Protein AF-A0A377USE1-F1 (afdb_monomer)

Solvent-accessible surface area (backbone atoms only — not comparable to full-atom values): 8206 Å² total; per-residue (Å²): 140,84,92,79,75,79,70,73,72,62,78,77,69,90,45,76,63,61,54,53,52,53,52,46,56,49,51,52,52,20,53,54,50,22,55,55,44,57,70,48,34,69,60,53,35,66,74,67,31,32,69,54,43,38,53,52,40,52,51,52,53,53,49,47,59,58,49,58,76,70,57,87,47,75,67,56,52,50,52,51,51,38,52,48,34,45,46,53,40,45,37,52,53,18,47,51,52,36,38,48,74,76,39,62,65,88,51,29,60,57,52,47,45,55,58,54,54,44,47,51,54,51,51,51,51,55,54,47,62,75,57,56,92,77,71,80,94,72,81,86,89,135

InterPro domains:
  IPR000576 LacY/RafB permease family [PF01306] (11-126)
  IPR000576 LacY/RafB permease family [PR00174] (22-43)
  IPR000576 LacY/RafB permease family [PR00174] (46-72)
  IPR000576 LacY/RafB permease family [PR00174] (77-96)
  IPR000576 LacY/RafB permease family [PR00174] (108-128)
  IPR036259 MFS transporter superfamily [G3DSA:1.20.1250.20] (9-128)
  IPR036259 MFS transporter superfamily [SSF103473] (8-125)

Organism: Klebsiella pneumoniae (NCBI:txid573)

Nearest PDB structures (foldseek):
  2y5y-assembly1_B  TM=8.662E-01  e=4.074E-05  Escherichia coli K-12
  4zyr-assembly2_B  TM=8.251E-01  e=3.639E-05  Escherichia coli K-12
  8jtt-assembly1_A  TM=7.801E-01  e=2.446E-01  Homo sapiens
  9b1o-assembly1_A  TM=8.217E-01  e=2.344E+00  Homo sapiens
  8ttg-assembly1_A  TM=7.837E-01  e=4.123E+00  Staphylococcus aureus

Secondary structure (DSSP, 8-state):
----SSSSSTTS-S-HHHHHHHHHHHHHHHHHHHHHHHHHHHHHHHHH-HHHHHHHHHHHHHHHHHHHHH--SHHHHHHHHHHHHHHHHHHHHHHHHHHHHHS-HHHHHHHHIIIIIIHHHHHHHHHHHHHGGG--------

Foldseek 3Di:
DPPDPPPPVCPPDPDPVVVVVLVVVLVVLLVVLLVVLLVCLVVVCVVCPLVVLLVVLVVVVVVLVVVVVVDDDPVSVSVSSSVVSNSVSNNLSSLLVVLVVVHPNVCSVVCCCVVPVVVVVVVVVVVVVVVPPPDDPDDDDD

Structure (mmCIF, N/CA/C/O backbone):
data_AF-A0A377USE1-F1
#
_entry.id   AF-A0A377USE1-F1
#
loop_
_atom_site.group_PDB
_atom_site.id
_atom_site.type_symbol
_atom_site.label_atom_id
_atom_site.label_alt_id
_atom_site.label_comp_id
_atom_site.label_asym_id
_atom_site.label_entity_id
_atom_site.label_seq_id
_atom_site.pdbx_PDB_ins_code
_atom_site.Cartn_x
_atom_site.Cartn_y
_atom_site.Cartn_z
_atom_site.occupancy
_atom_site.B_iso_or_equiv
_atom_site.auth_seq_id
_atom_site.auth_comp_id
_atom_site.auth_asym_id
_atom_site.auth_atom_id
_atom_site.pdbx_PDB_model_num
ATOM 1 N N . MET A 1 1 ? 39.379 -7.097 -37.873 1.00 48.12 1 MET A N 1
ATOM 2 C CA . MET A 1 1 ? 39.509 -7.664 -36.511 1.00 48.12 1 MET A CA 1
ATOM 3 C C . MET A 1 1 ? 40.024 -6.530 -35.632 1.00 48.12 1 MET A C 1
ATOM 5 O O . MET A 1 1 ? 41.202 -6.245 -35.707 1.00 48.12 1 MET A O 1
ATOM 9 N N . THR A 1 2 ? 39.205 -5.669 -35.032 1.00 46.28 2 THR A N 1
ATOM 10 C CA . THR A 1 2 ? 38.431 -5.900 -33.798 1.00 46.28 2 THR A CA 1
ATOM 11 C C . THR A 1 2 ? 37.324 -4.830 -33.673 1.00 46.28 2 THR A C 1
ATOM 13 O O . THR A 1 2 ? 37.383 -3.920 -32.856 1.00 46.28 2 THR A O 1
ATOM 16 N N . SER A 1 3 ? 36.291 -4.915 -34.511 1.00 45.44 3 SER A N 1
ATOM 17 C CA . SER A 1 3 ? 35.100 -4.048 -34.472 1.00 45.44 3 SER A CA 1
ATOM 18 C C . SER A 1 3 ? 33.948 -4.727 -33.715 1.00 45.44 3 SER A C 1
ATOM 20 O O . SER A 1 3 ? 32.852 -4.875 -34.248 1.00 45.44 3 SER A O 1
ATOM 22 N N . SER A 1 4 ? 34.213 -5.236 -32.508 1.00 51.88 4 SER A N 1
ATOM 23 C CA . SER A 1 4 ? 33.259 -6.081 -31.765 1.00 51.88 4 SER A CA 1
ATOM 24 C C . SER A 1 4 ? 33.320 -5.918 -30.239 1.00 51.88 4 SER A C 1
ATOM 26 O O . SER A 1 4 ? 33.014 -6.855 -29.509 1.00 51.88 4 SER A O 1
ATOM 28 N N . SER A 1 5 ? 33.710 -4.740 -29.737 1.00 46.00 5 SER A N 1
ATOM 29 C CA . SER A 1 5 ? 33.622 -4.393 -28.302 1.00 46.00 5 SER A CA 1
ATOM 30 C C . SER A 1 5 ? 32.830 -3.111 -28.006 1.00 46.00 5 SER A C 1
ATOM 32 O O . SER A 1 5 ? 32.594 -2.804 -26.842 1.00 46.00 5 SER A O 1
ATOM 34 N N . LEU A 1 6 ? 32.368 -2.384 -29.033 1.00 47.31 6 LEU A N 1
ATOM 35 C CA . LEU A 1 6 ? 31.643 -1.111 -28.883 1.00 47.31 6 LEU A CA 1
ATOM 36 C C . LEU A 1 6 ? 30.108 -1.239 -28.964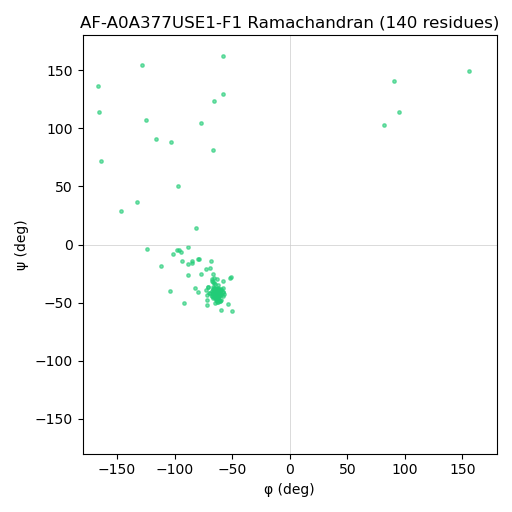 1.00 47.31 6 LEU A C 1
ATOM 38 O O . LEU A 1 6 ? 29.407 -0.262 -28.734 1.00 47.31 6 LEU A O 1
ATOM 42 N N . SER A 1 7 ? 29.573 -2.434 -29.244 1.00 44.31 7 SER A N 1
ATOM 43 C CA . SER A 1 7 ? 28.120 -2.666 -29.364 1.00 44.31 7 SER A CA 1
ATOM 44 C C . SER A 1 7 ? 27.446 -3.156 -28.075 1.00 44.31 7 SER A C 1
ATOM 46 O O . SER A 1 7 ? 26.222 -3.221 -28.022 1.00 44.31 7 SER A O 1
ATOM 48 N N . THR A 1 8 ? 28.200 -3.465 -27.014 1.00 48.97 8 THR A N 1
ATOM 49 C CA . THR A 1 8 ? 27.620 -3.969 -25.751 1.00 48.97 8 THR A CA 1
ATOM 50 C C . THR A 1 8 ? 27.152 -2.846 -24.813 1.00 48.97 8 THR A C 1
ATOM 52 O O . THR A 1 8 ? 26.348 -3.086 -23.918 1.00 48.97 8 THR A O 1
ATOM 55 N N . THR A 1 9 ? 27.576 -1.597 -25.028 1.00 48.94 9 THR A N 1
ATOM 56 C CA . THR A 1 9 ? 27.124 -0.437 -24.233 1.00 48.94 9 THR A CA 1
ATOM 57 C C . THR A 1 9 ? 25.807 0.175 -24.727 1.00 48.94 9 THR A C 1
ATOM 59 O O . THR A 1 9 ? 25.164 0.900 -23.973 1.00 48.94 9 THR A O 1
ATOM 62 N N . ALA A 1 10 ? 25.352 -0.159 -25.941 1.00 43.28 10 ALA A N 1
ATOM 63 C CA . ALA A 1 10 ? 24.095 0.340 -26.515 1.00 43.28 10 ALA A CA 1
ATOM 64 C C . ALA A 1 10 ? 22.835 -0.375 -25.982 1.00 43.28 10 ALA A C 1
ATOM 66 O O . ALA A 1 10 ? 21.721 0.104 -26.169 1.00 43.28 10 ALA A O 1
ATOM 67 N N . ILE A 1 11 ? 22.992 -1.504 -25.284 1.00 49.84 11 ILE A N 1
ATOM 68 C CA . ILE A 1 11 ? 21.871 -2.371 -24.879 1.00 49.84 11 ILE A CA 1
ATOM 69 C C . ILE A 1 11 ? 21.259 -1.964 -23.526 1.00 49.84 11 ILE A C 1
ATOM 71 O O . ILE A 1 11 ? 20.288 -2.575 -23.089 1.00 49.84 11 ILE A O 1
ATOM 75 N N . PHE A 1 12 ? 21.796 -0.942 -22.845 1.00 49.69 12 PHE A N 1
ATOM 76 C CA . PHE A 1 12 ? 21.296 -0.570 -21.518 1.00 49.69 12 PHE A CA 1
ATOM 77 C C . PHE A 1 12 ? 20.411 0.679 -21.479 1.00 49.69 12 PHE A C 1
ATOM 79 O O . PHE A 1 12 ? 19.395 0.587 -20.809 1.00 49.69 12 PHE A O 1
ATOM 86 N N . PHE A 1 13 ? 20.665 1.775 -22.210 1.00 44.75 13 PHE A N 1
ATOM 87 C CA . PHE A 1 13 ? 19.705 2.890 -22.380 1.00 44.75 13 PHE A CA 1
ATOM 88 C C . PHE A 1 13 ? 20.128 3.808 -23.543 1.00 44.75 13 PHE A C 1
ATOM 90 O O . PHE A 1 13 ? 21.124 4.514 -23.428 1.00 44.75 13 PHE A O 1
ATOM 97 N N . GLU A 1 14 ? 19.353 3.866 -24.629 1.00 46.34 14 GLU A N 1
ATOM 98 C CA . GLU A 1 14 ? 19.632 4.758 -25.775 1.00 46.34 14 GLU A CA 1
ATOM 99 C C . GLU A 1 14 ? 19.180 6.221 -25.531 1.00 46.34 14 GLU A C 1
ATOM 101 O O . GLU A 1 14 ? 19.601 7.128 -26.238 1.00 46.34 14 GLU A O 1
ATOM 106 N N . SER A 1 15 ? 18.382 6.510 -24.487 1.00 45.44 15 SER A N 1
ATOM 107 C CA . SER A 1 15 ? 18.095 7.889 -24.042 1.00 45.44 15 SER A CA 1
ATOM 108 C C . SER A 1 15 ? 17.430 7.940 -22.658 1.00 45.44 15 SER A C 1
ATOM 110 O O . SER A 1 15 ? 16.457 7.222 -22.406 1.00 45.44 15 SER A O 1
ATOM 112 N N . LYS A 1 16 ? 17.872 8.857 -21.776 1.00 52.53 16 LYS A N 1
ATOM 113 C CA . LYS A 1 16 ? 17.173 9.199 -20.512 1.00 52.53 16 LYS A CA 1
ATOM 114 C C . LYS A 1 16 ? 15.692 9.547 -20.741 1.00 52.53 16 LYS A C 1
ATOM 116 O O . LYS A 1 16 ? 14.867 9.291 -19.866 1.00 52.53 16 LYS A O 1
ATOM 121 N N . ALA A 1 17 ? 15.352 10.080 -21.918 1.00 58.66 17 ALA A N 1
ATOM 122 C CA . ALA A 1 17 ? 13.990 10.461 -22.279 1.00 58.66 17 ALA A CA 1
ATOM 123 C C . ALA A 1 17 ? 13.054 9.251 -22.428 1.00 58.66 17 ALA A C 1
ATOM 125 O O . ALA A 1 17 ? 11.928 9.291 -21.942 1.00 58.66 17 ALA A O 1
ATOM 126 N N . ARG A 1 18 ? 13.528 8.139 -23.014 1.00 59.69 18 ARG A N 1
ATOM 127 C CA . ARG A 1 18 ? 12.705 6.931 -23.195 1.00 59.69 18 ARG A CA 1
ATOM 128 C C . ARG A 1 18 ? 12.436 6.224 -21.868 1.00 59.69 18 ARG A C 1
ATOM 130 O O . ARG A 1 18 ? 11.332 5.740 -21.639 1.00 59.69 18 ARG A O 1
ATOM 137 N N . GLY A 1 19 ? 13.421 6.220 -20.967 1.00 62.78 19 GLY A N 1
ATOM 138 C CA . GLY A 1 19 ? 13.235 5.748 -19.594 1.00 62.78 19 GLY A CA 1
ATOM 139 C C . GLY A 1 19 ? 12.185 6.574 -18.846 1.00 62.78 19 GLY A C 1
ATOM 140 O O . GLY A 1 19 ? 11.266 6.002 -18.265 1.00 62.78 19 GLY A O 1
ATOM 141 N N . ALA A 1 20 ? 12.276 7.907 -18.906 1.00 67.19 20 ALA A N 1
ATOM 142 C CA . ALA A 1 20 ? 11.314 8.807 -18.267 1.00 67.19 20 ALA A CA 1
ATOM 143 C C . ALA A 1 20 ? 9.884 8.629 -18.805 1.00 67.19 20 ALA A C 1
ATOM 145 O O . ALA A 1 20 ? 8.937 8.598 -18.023 1.00 67.19 20 ALA A O 1
ATOM 146 N N . GLU A 1 21 ? 9.732 8.440 -20.116 1.00 71.12 21 GLU A N 1
ATOM 147 C CA . GLU A 1 21 ? 8.438 8.200 -20.759 1.00 71.12 21 GLU A CA 1
ATOM 148 C C . GLU A 1 21 ? 7.804 6.876 -20.292 1.00 71.12 21 GLU A C 1
ATOM 150 O O . GLU A 1 21 ? 6.650 6.847 -19.865 1.00 71.12 21 GLU A O 1
ATOM 155 N N . VAL A 1 22 ? 8.581 5.785 -20.278 1.00 72.44 22 VAL A N 1
ATOM 156 C CA . VAL A 1 22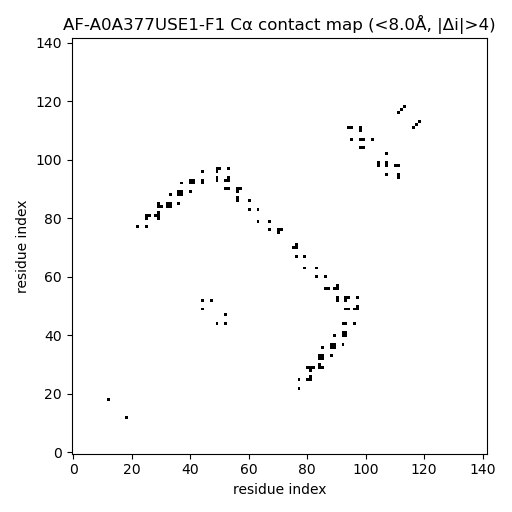 ? 8.118 4.472 -19.798 1.00 72.44 22 VAL A CA 1
ATOM 157 C C . VAL A 1 22 ? 7.767 4.526 -18.308 1.00 72.44 22 VAL A C 1
ATOM 159 O O . VAL A 1 22 ? 6.719 4.023 -17.910 1.00 72.44 22 VAL A O 1
ATOM 162 N N . PHE A 1 23 ? 8.576 5.191 -17.477 1.00 73.06 23 PHE A N 1
ATOM 163 C CA . PHE A 1 23 ? 8.236 5.414 -16.067 1.00 73.06 23 PHE A CA 1
ATOM 164 C C . PHE A 1 23 ? 6.967 6.254 -15.890 1.00 73.06 23 PHE A C 1
ATOM 166 O O . PHE A 1 23 ? 6.202 5.986 -14.961 1.00 73.06 23 PHE A O 1
ATOM 173 N N . GLY A 1 24 ? 6.725 7.225 -16.772 1.00 78.19 24 GLY A N 1
ATOM 174 C CA . GLY A 1 24 ? 5.496 8.013 -16.812 1.00 78.19 24 GLY A CA 1
ATOM 175 C C . GLY A 1 24 ? 4.268 7.131 -17.027 1.00 78.19 24 GLY A C 1
ATOM 176 O O . GLY A 1 24 ? 3.391 7.097 -16.165 1.00 78.19 24 GLY A O 1
ATOM 177 N N . TYR A 1 25 ? 4.249 6.336 -18.103 1.00 81.56 25 TYR A N 1
ATOM 178 C CA . TYR A 1 25 ? 3.135 5.420 -18.392 1.00 81.56 25 TYR A CA 1
ATOM 179 C C . TYR A 1 25 ? 2.884 4.416 -17.263 1.00 81.56 25 TYR A C 1
ATOM 181 O O . TYR A 1 25 ? 1.735 4.164 -16.898 1.00 81.56 25 TYR A O 1
ATOM 189 N N . LEU A 1 26 ? 3.950 3.875 -16.668 1.00 81.25 26 LEU A N 1
ATOM 190 C CA . LEU A 1 26 ? 3.839 2.953 -15.537 1.00 81.25 26 LEU A CA 1
ATOM 191 C C . LEU A 1 26 ? 3.236 3.625 -14.307 1.00 81.25 26 LEU A C 1
ATOM 193 O O . LEU A 1 26 ? 2.394 3.033 -13.640 1.00 81.25 26 LEU A O 1
ATOM 197 N N . THR A 1 27 ? 3.637 4.861 -14.018 1.00 82.25 27 THR A N 1
ATOM 198 C CA . THR A 1 27 ? 3.116 5.619 -12.875 1.00 82.25 27 THR A CA 1
ATOM 199 C C . THR A 1 27 ? 1.633 5.931 -13.061 1.00 82.25 27 THR A C 1
ATOM 201 O O . THR A 1 27 ? 0.846 5.758 -12.133 1.00 82.25 27 THR A O 1
ATOM 204 N N . THR A 1 28 ? 1.218 6.318 -14.267 1.00 86.12 28 THR A N 1
ATOM 205 C CA . THR A 1 28 ? -0.200 6.533 -14.582 1.00 86.12 28 THR A CA 1
ATOM 206 C C . THR A 1 28 ? -1.010 5.245 -14.443 1.00 86.12 28 THR A C 1
ATOM 208 O O . THR A 1 28 ? -2.062 5.257 -13.807 1.00 86.12 28 THR A O 1
ATOM 211 N N . GLY A 1 29 ? -0.506 4.123 -14.970 1.00 85.25 29 GLY A N 1
ATOM 212 C CA . GLY A 1 29 ? -1.140 2.812 -14.804 1.00 85.25 29 GLY A CA 1
ATOM 213 C C . GLY A 1 29 ? -1.257 2.403 -13.335 1.00 85.25 29 GLY A C 1
ATOM 214 O O . GLY A 1 29 ? -2.291 1.886 -12.917 1.00 85.25 29 GLY A O 1
ATOM 215 N N . GLN A 1 30 ? -0.234 2.705 -12.534 1.00 83.81 30 GLN A N 1
ATOM 216 C CA . GLN A 1 30 ? -0.226 2.451 -11.099 1.00 83.81 30 GLN A CA 1
ATOM 217 C C . GLN A 1 30 ? -1.332 3.230 -10.380 1.00 83.81 30 GLN A C 1
ATOM 219 O O . GLN A 1 30 ? -2.085 2.635 -9.621 1.00 83.81 30 GLN A O 1
ATOM 224 N N . ILE A 1 31 ? -1.446 4.539 -10.627 1.00 85.56 31 ILE A N 1
ATOM 225 C CA . ILE A 1 31 ? -2.451 5.403 -9.984 1.00 85.56 31 ILE A CA 1
ATOM 226 C C . ILE A 1 31 ? -3.868 5.019 -10.425 1.00 85.56 31 ILE A C 1
ATOM 228 O O . ILE A 1 31 ? -4.792 5.014 -9.616 1.00 85.56 31 ILE A O 1
ATOM 232 N N . PHE A 1 32 ? -4.052 4.664 -11.697 1.00 88.00 32 PHE A N 1
ATOM 233 C CA . PHE A 1 32 ? -5.342 4.195 -12.199 1.00 88.00 32 PHE A CA 1
ATOM 234 C C . PHE A 1 32 ? -5.795 2.916 -11.487 1.00 88.00 32 PHE A C 1
ATOM 236 O O . PHE A 1 32 ? -6.927 2.815 -11.014 1.00 88.00 32 PHE A O 1
ATOM 243 N N . LEU A 1 33 ? -4.885 1.951 -11.373 1.00 84.62 33 LEU A N 1
ATOM 244 C CA . LEU A 1 33 ? -5.137 0.694 -10.685 1.00 84.62 33 LEU A CA 1
ATOM 245 C C . LEU A 1 33 ? -5.352 0.916 -9.181 1.00 84.62 33 LEU A C 1
ATOM 247 O O . LEU A 1 33 ? -6.247 0.314 -8.598 1.00 84.62 33 LEU A O 1
ATOM 251 N N . ASP A 1 34 ? -4.612 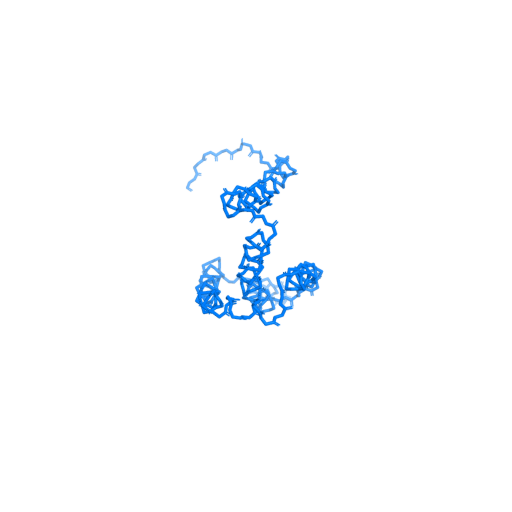1.841 -8.578 1.00 84.00 34 ASP A N 1
ATOM 252 C CA . ASP A 1 34 ? -4.780 2.261 -7.190 1.00 84.00 34 ASP A CA 1
ATOM 253 C C . ASP A 1 34 ? -6.172 2.844 -6.897 1.00 84.00 34 ASP A C 1
ATOM 255 O O . ASP A 1 34 ? -6.820 2.465 -5.920 1.00 84.00 34 ASP A O 1
ATOM 259 N N . ALA A 1 35 ? -6.690 3.695 -7.785 1.00 87.12 35 ALA A N 1
ATOM 260 C CA . ALA A 1 35 ? -8.032 4.256 -7.653 1.00 87.12 35 ALA A CA 1
ATOM 261 C C . ALA A 1 35 ? -9.119 3.166 -7.686 1.00 87.12 35 ALA A C 1
ATOM 263 O O . ALA A 1 35 ? -10.048 3.183 -6.873 1.00 87.12 35 ALA A O 1
ATOM 264 N N . ILE A 1 36 ? -8.978 2.180 -8.581 1.00 87.88 36 ILE A N 1
ATOM 265 C CA . ILE A 1 36 ? -9.873 1.014 -8.639 1.00 87.88 36 ILE A CA 1
ATOM 266 C C . ILE A 1 36 ? -9.798 0.233 -7.324 1.00 87.88 36 ILE A C 1
ATOM 268 O O . ILE A 1 36 ? -10.822 -0.139 -6.753 1.00 87.88 36 ILE A O 1
ATOM 272 N N . VAL A 1 37 ? -8.594 0.011 -6.801 1.00 84.94 37 VAL A N 1
ATOM 273 C CA . VAL A 1 37 ? -8.393 -0.702 -5.537 1.00 84.94 37 VAL A CA 1
ATOM 274 C C . VAL A 1 37 ? -9.022 0.034 -4.373 1.00 84.94 37 VAL A C 1
ATOM 276 O O . VAL A 1 37 ? -9.735 -0.601 -3.606 1.00 84.94 37 VAL A O 1
ATOM 279 N N . MET A 1 38 ? -8.822 1.346 -4.236 1.00 85.06 38 MET A N 1
ATOM 280 C CA . MET A 1 38 ? -9.456 2.132 -3.173 1.00 85.06 38 MET A CA 1
ATOM 281 C C . MET A 1 38 ? -10.984 2.038 -3.219 1.00 85.06 38 MET A C 1
ATOM 283 O O . MET A 1 38 ? -11.610 2.051 -2.160 1.00 85.06 38 MET A O 1
ATOM 287 N N . PHE A 1 39 ? -11.583 1.874 -4.402 1.00 86.75 39 PHE A N 1
ATOM 288 C CA . PHE A 1 39 ? -13.021 1.638 -4.537 1.00 86.75 39 PHE A CA 1
ATOM 289 C C . PHE A 1 39 ? -13.450 0.277 -3.956 1.00 86.75 39 PHE A C 1
ATOM 291 O O . PHE A 1 39 ? -14.447 0.189 -3.239 1.00 86.75 39 PHE A O 1
ATOM 298 N N . PHE A 1 40 ? -12.675 -0.787 -4.193 1.00 83.62 40 PHE A N 1
ATOM 299 C CA . PHE A 1 40 ? -12.972 -2.140 -3.693 1.00 83.62 40 PHE A CA 1
ATOM 300 C C . PHE A 1 40 ? -12.410 -2.444 -2.291 1.00 83.62 40 PHE A C 1
ATOM 302 O O . PHE A 1 40 ? -12.855 -3.385 -1.623 1.00 83.62 40 PHE A O 1
ATOM 309 N N . ALA A 1 41 ? -11.454 -1.656 -1.808 1.00 80.75 41 ALA A N 1
ATOM 310 C CA . ALA A 1 41 ? -10.719 -1.898 -0.572 1.00 80.75 41 ALA A CA 1
ATOM 311 C C . ALA A 1 41 ? -11.602 -1.942 0.692 1.00 80.75 41 ALA A C 1
ATOM 313 O O . ALA A 1 41 ? -11.391 -2.839 1.515 1.00 80.75 41 ALA A O 1
ATOM 314 N N . PRO A 1 42 ? -12.629 -1.082 0.876 1.00 77.00 42 PRO A N 1
ATOM 315 C CA . PRO A 1 42 ? -13.502 -1.149 2.047 1.00 77.00 42 PRO A CA 1
ATOM 316 C C . PRO A 1 42 ? -14.225 -2.492 2.157 1.00 77.00 42 PRO A C 1
ATOM 318 O O . PRO A 1 42 ? -14.363 -3.022 3.266 1.00 77.00 42 PRO A O 1
ATOM 321 N N . TRP A 1 43 ? -14.640 -3.046 1.012 1.00 81.12 43 TRP A N 1
ATOM 322 C CA . TRP A 1 43 ? -15.316 -4.337 0.904 1.00 81.12 43 TRP A CA 1
ATOM 323 C C . TRP A 1 43 ? -14.347 -5.495 1.160 1.00 81.12 43 TRP A C 1
ATOM 325 O O . TRP A 1 43 ? -14.620 -6.352 2.002 1.00 81.12 43 TRP A O 1
ATOM 335 N N . PHE A 1 44 ? -13.171 -5.468 0.524 1.00 78.75 44 PHE A N 1
ATOM 336 C CA . PHE A 1 44 ? -12.137 -6.496 0.674 1.00 78.75 44 PHE A CA 1
ATOM 337 C C . PHE A 1 44 ? -11.656 -6.632 2.127 1.00 78.75 44 PHE A C 1
ATOM 339 O O . PHE A 1 44 ? -11.650 -7.724 2.699 1.00 78.75 44 PHE A O 1
ATOM 346 N N . VAL A 1 45 ? -11.356 -5.503 2.776 1.00 74.88 45 VAL A N 1
ATOM 347 C CA . VAL A 1 45 ? -10.914 -5.472 4.178 1.00 74.88 45 VAL A CA 1
ATOM 348 C C . VAL A 1 45 ? -12.034 -5.899 5.133 1.00 74.88 45 VAL A C 1
ATOM 350 O O . VAL A 1 45 ? -11.750 -6.467 6.184 1.00 74.88 45 VAL A O 1
ATOM 353 N N . ASN A 1 46 ? -13.312 -5.662 4.796 1.00 79.50 46 ASN A N 1
ATOM 354 C CA . ASN A 1 46 ? -14.422 -6.135 5.638 1.00 79.50 46 ASN A CA 1
ATOM 355 C C . ASN A 1 46 ? -14.545 -7.660 5.648 1.00 79.50 46 ASN A C 1
ATOM 357 O O . ASN A 1 46 ? -14.973 -8.224 6.647 1.00 79.50 46 ASN A O 1
ATOM 361 N N . LYS A 1 47 ? -14.174 -8.312 4.542 1.00 78.75 47 LYS A N 1
ATOM 362 C CA . LYS A 1 47 ? -14.324 -9.757 4.365 1.00 78.75 47 LYS A CA 1
ATOM 363 C C . LYS A 1 47 ? -13.184 -10.560 5.000 1.00 78.75 47 LYS A C 1
ATOM 365 O O . LYS A 1 47 ? -13.428 -11.623 5.552 1.00 78.75 47 LYS A O 1
ATOM 370 N N . ILE A 1 48 ? -11.951 -10.053 4.927 1.00 78.94 48 ILE A N 1
ATOM 371 C CA . ILE A 1 48 ? -10.743 -10.704 5.480 1.00 78.94 48 ILE A CA 1
ATOM 372 C C . ILE A 1 48 ? -10.499 -10.323 6.949 1.00 78.94 48 ILE A C 1
ATOM 374 O O . ILE A 1 48 ? -9.889 -11.080 7.706 1.00 78.94 48 ILE A O 1
ATOM 378 N N . GLY A 1 49 ? -10.986 -9.150 7.355 1.00 78.00 49 GLY A N 1
ATOM 379 C CA . GLY A 1 49 ? -10.751 -8.568 8.668 1.00 78.00 49 GLY A CA 1
ATOM 380 C C . GLY A 1 49 ? -9.505 -7.667 8.690 1.00 78.00 49 GLY A C 1
ATOM 381 O O . GLY A 1 49 ? -8.479 -7.995 8.086 1.00 78.00 49 GLY A O 1
ATOM 382 N N . PRO A 1 50 ? -9.553 -6.528 9.408 1.00 76.12 50 PRO A N 1
ATOM 383 C CA . PRO A 1 50 ? -8.504 -5.509 9.355 1.00 76.12 50 PRO A CA 1
ATOM 384 C C . PRO A 1 50 ? -7.153 -5.974 9.923 1.00 76.12 50 PRO A C 1
ATOM 386 O O . PRO A 1 50 ? -6.117 -5.587 9.390 1.00 76.12 50 PRO A O 1
ATOM 389 N N . LYS A 1 51 ? -7.136 -6.848 10.945 1.00 78.25 51 LYS A N 1
ATOM 390 C CA . LYS A 1 51 ? -5.885 -7.407 11.504 1.00 78.25 51 LYS A CA 1
ATOM 391 C C . LYS A 1 51 ? -5.130 -8.277 10.500 1.00 78.25 51 LYS A C 1
ATOM 393 O O . LYS A 1 51 ? -3.936 -8.079 10.292 1.00 78.25 51 LYS A O 1
ATO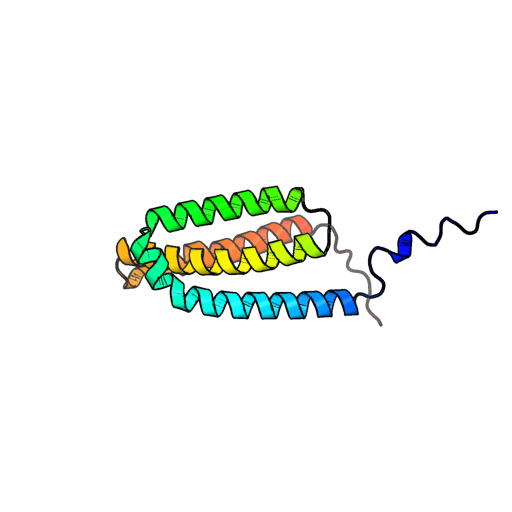M 398 N N . ASN A 1 52 ? -5.831 -9.224 9.880 1.00 82.44 52 ASN A N 1
ATOM 399 C CA . ASN A 1 52 ? -5.221 -10.167 8.946 1.00 82.44 52 ASN A CA 1
ATOM 400 C C . ASN A 1 52 ? -4.793 -9.453 7.664 1.00 82.44 52 ASN A C 1
ATOM 402 O O . ASN A 1 52 ? -3.683 -9.674 7.193 1.00 82.44 52 ASN A O 1
ATOM 406 N N . ALA A 1 53 ? -5.622 -8.540 7.146 1.00 79.94 53 ALA A N 1
ATOM 407 C CA . ALA A 1 53 ? -5.274 -7.728 5.982 1.00 79.94 53 ALA A CA 1
ATOM 408 C C . ALA A 1 53 ? -3.980 -6.924 6.208 1.00 79.94 53 ALA A C 1
ATOM 410 O O . ALA A 1 53 ? -3.112 -6.913 5.341 1.00 79.94 53 ALA A O 1
ATOM 411 N N . LEU A 1 54 ? -3.811 -6.321 7.392 1.00 81.19 54 LEU A N 1
ATOM 412 C CA . LEU A 1 54 ? -2.606 -5.560 7.725 1.00 81.19 54 LEU A CA 1
ATOM 413 C C . LEU A 1 54 ? -1.348 -6.448 7.777 1.00 81.19 54 LEU A C 1
ATOM 415 O O . LEU A 1 54 ? -0.311 -6.070 7.235 1.00 81.19 54 LEU A O 1
ATOM 419 N N . LEU A 1 55 ? -1.451 -7.639 8.379 1.00 84.12 55 LEU A N 1
ATOM 420 C CA . LEU A 1 55 ? -0.365 -8.626 8.434 1.00 84.12 55 LEU A CA 1
ATOM 421 C C . LEU A 1 55 ? 0.025 -9.141 7.043 1.00 84.12 55 LEU A C 1
ATOM 423 O O . LEU A 1 55 ? 1.212 -9.181 6.724 1.00 84.12 55 LEU A O 1
ATOM 427 N N . TYR A 1 56 ? -0.954 -9.484 6.200 1.00 83.06 56 TYR A N 1
ATOM 428 C CA . TYR A 1 56 ? -0.695 -9.932 4.830 1.00 83.06 56 TYR A CA 1
ATOM 429 C C . TYR A 1 56 ? -0.032 -8.840 3.994 1.00 83.06 56 TYR A C 1
ATOM 431 O O . TYR A 1 56 ? 0.978 -9.106 3.348 1.00 83.06 56 TYR A O 1
ATOM 439 N N . CYS A 1 57 ? -0.537 -7.605 4.045 1.00 82.38 57 CYS A N 1
ATOM 440 C CA . CYS A 1 57 ? 0.073 -6.492 3.322 1.00 82.38 57 CYS A CA 1
ATOM 441 C C . CYS A 1 57 ? 1.516 -6.234 3.779 1.00 82.38 57 CYS A C 1
ATOM 443 O O . CYS A 1 57 ? 2.393 -6.061 2.936 1.00 82.38 57 CYS A O 1
ATOM 445 N N . GLY A 1 58 ? 1.791 -6.260 5.088 1.00 80.56 58 GLY A N 1
ATOM 446 C CA . GLY A 1 58 ? 3.153 -6.113 5.611 1.00 80.56 58 GLY A CA 1
ATOM 447 C C . GLY A 1 58 ? 4.095 -7.222 5.131 1.00 80.56 58 GLY A C 1
ATOM 448 O O . GLY A 1 58 ? 5.210 -6.940 4.696 1.00 80.56 58 GLY A O 1
ATOM 449 N N . LEU A 1 59 ? 3.626 -8.472 5.138 1.00 84.81 59 LEU A N 1
ATOM 450 C CA . LEU A 1 59 ? 4.408 -9.629 4.702 1.00 84.81 59 LEU A CA 1
ATOM 451 C C . LEU A 1 59 ? 4.746 -9.547 3.209 1.00 84.81 59 LEU A C 1
ATOM 453 O O . LEU A 1 59 ? 5.900 -9.745 2.826 1.00 84.81 59 LEU A O 1
ATOM 457 N N . ILE A 1 60 ? 3.773 -9.194 2.369 1.00 82.69 60 ILE A N 1
ATOM 458 C CA . ILE A 1 60 ? 4.003 -9.042 0.931 1.00 82.69 60 ILE A CA 1
ATOM 459 C C . ILE A 1 60 ? 4.968 -7.877 0.652 1.00 82.69 60 ILE A C 1
ATOM 461 O O . ILE A 1 60 ? 5.873 -8.005 -0.172 1.00 82.69 60 ILE A O 1
ATOM 465 N N . MET A 1 61 ? 4.878 -6.783 1.416 1.00 81.88 61 MET A N 1
ATOM 466 C CA . MET A 1 61 ? 5.803 -5.653 1.302 1.00 81.88 61 MET A CA 1
ATOM 467 C C . MET A 1 61 ? 7.249 -6.049 1.646 1.00 81.88 61 MET A C 1
ATOM 469 O O . MET A 1 61 ? 8.184 -5.641 0.952 1.00 81.88 61 MET A O 1
ATOM 473 N N . SER A 1 62 ? 7.448 -6.891 2.666 1.00 81.75 62 SER A N 1
ATOM 474 C CA . SER A 1 62 ? 8.761 -7.464 2.993 1.00 81.75 62 SER A CA 1
ATOM 475 C C . SER A 1 62 ? 9.271 -8.396 1.892 1.00 81.75 62 SER A C 1
ATOM 477 O O . SER A 1 62 ? 10.420 -8.262 1.465 1.00 81.75 62 SER A O 1
ATOM 479 N N .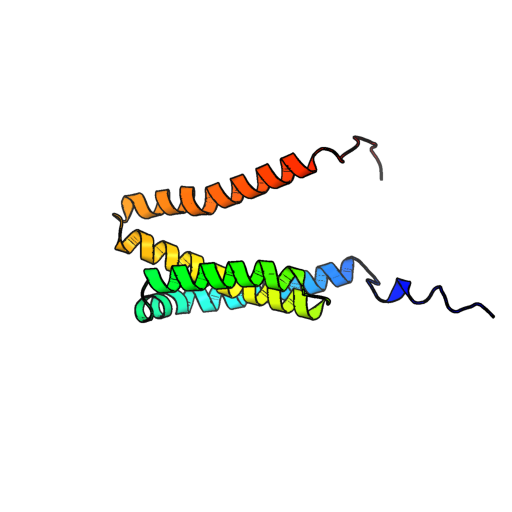 LEU A 1 63 ? 8.415 -9.283 1.371 1.00 83.06 63 LEU A N 1
ATOM 480 C CA . LEU A 1 63 ? 8.754 -10.143 0.234 1.00 83.06 63 LEU A CA 1
ATOM 481 C C . LEU A 1 63 ? 9.151 -9.323 -0.995 1.00 83.06 63 LEU A C 1
ATOM 483 O O . LEU A 1 63 ? 10.097 -9.689 -1.684 1.00 83.06 63 LEU A O 1
ATOM 487 N N . ARG A 1 64 ? 8.503 -8.180 -1.245 1.00 76.62 64 ARG A N 1
ATOM 488 C CA . ARG A 1 64 ? 8.841 -7.285 -2.359 1.00 76.62 64 ARG A CA 1
ATOM 489 C C . ARG A 1 64 ? 10.239 -6.696 -2.230 1.00 76.62 64 ARG A C 1
ATOM 491 O O . ARG A 1 64 ? 10.923 -6.571 -3.242 1.00 76.62 64 ARG A O 1
ATOM 498 N N . ILE A 1 65 ? 10.680 -6.304 -1.033 1.00 78.81 65 ILE A N 1
ATOM 499 C CA . ILE A 1 65 ? 12.044 -5.781 -0.822 1.00 78.81 65 ILE A CA 1
ATOM 500 C C . ILE A 1 65 ? 13.074 -6.866 -1.156 1.00 78.81 65 ILE A C 1
ATOM 502 O O . ILE A 1 65 ? 14.036 -6.592 -1.870 1.00 78.81 65 ILE A O 1
ATOM 506 N N . ILE A 1 66 ? 12.816 -8.103 -0.731 1.00 82.69 66 ILE A N 1
ATOM 507 C CA . ILE A 1 66 ? 13.669 -9.262 -1.026 1.00 82.69 66 ILE A CA 1
ATOM 508 C C . ILE A 1 66 ? 13.630 -9.600 -2.527 1.00 82.69 66 ILE A C 1
ATOM 510 O O . ILE A 1 66 ? 14.670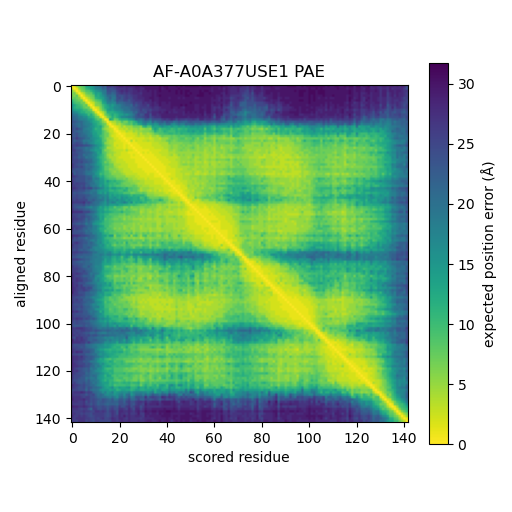 -9.786 -3.148 1.00 82.69 66 ILE A O 1
ATOM 514 N N . GLY A 1 67 ? 12.448 -9.602 -3.145 1.00 71.38 67 GLY A N 1
ATOM 515 C CA . GLY A 1 67 ? 12.271 -9.871 -4.575 1.00 71.38 67 GLY A CA 1
ATOM 516 C C . GLY A 1 67 ? 12.877 -8.789 -5.472 1.00 71.38 67 GLY A C 1
ATOM 517 O O . GLY A 1 67 ? 13.408 -9.094 -6.537 1.00 71.38 67 GLY A O 1
ATOM 518 N N . SER A 1 68 ? 12.886 -7.533 -5.018 1.00 67.62 68 SER A N 1
ATOM 519 C CA . SER A 1 68 ? 13.559 -6.432 -5.722 1.00 67.62 68 SER A CA 1
ATOM 520 C C . SER A 1 68 ? 15.079 -6.612 -5.742 1.00 67.62 68 SER A C 1
ATOM 522 O O . SER A 1 68 ? 15.722 -6.126 -6.665 1.00 67.62 68 SER A O 1
ATOM 524 N N . ALA A 1 69 ? 15.652 -7.336 -4.773 1.00 70.62 69 ALA A N 1
ATOM 525 C CA . ALA A 1 69 ? 17.077 -7.663 -4.763 1.00 70.62 69 ALA A CA 1
ATOM 526 C C . ALA A 1 69 ? 17.459 -8.716 -5.824 1.00 70.62 69 ALA A C 1
ATOM 528 O O . ALA A 1 69 ? 18.620 -8.780 -6.216 1.00 70.62 69 ALA A O 1
ATOM 529 N N . TRP A 1 70 ? 16.497 -9.510 -6.316 1.00 68.31 70 TRP A N 1
ATOM 530 C CA . TRP A 1 70 ? 16.708 -10.534 -7.353 1.00 68.31 70 TRP A CA 1
ATOM 531 C C . TRP A 1 70 ? 16.257 -10.075 -8.755 1.00 68.31 70 TRP A C 1
ATOM 533 O O . TRP A 1 70 ? 16.487 -10.757 -9.748 1.00 68.31 70 TRP A O 1
ATOM 543 N N . ALA A 1 71 ? 15.587 -8.929 -8.886 1.00 61.59 71 ALA A N 1
ATOM 544 C CA . ALA A 1 71 ? 14.986 -8.520 -10.154 1.00 61.59 71 ALA A CA 1
ATOM 545 C C . ALA A 1 71 ? 16.028 -7.978 -11.154 1.00 61.59 71 ALA A C 1
ATOM 547 O O . ALA A 1 71 ? 16.461 -6.831 -11.062 1.00 61.59 71 ALA A O 1
ATOM 548 N N . ILE A 1 72 ? 16.378 -8.782 -12.162 1.00 54.31 72 ILE A N 1
ATOM 549 C CA . ILE A 1 72 ? 17.269 -8.407 -13.273 1.00 54.31 72 ILE A CA 1
ATOM 550 C C . ILE A 1 72 ? 16.417 -8.138 -14.525 1.00 54.31 72 ILE A C 1
ATOM 552 O O . ILE A 1 72 ? 16.144 -9.042 -15.309 1.00 54.31 72 ILE A O 1
ATOM 556 N N . GLY A 1 73 ? 15.948 -6.896 -14.708 1.00 64.31 73 GLY A N 1
ATOM 557 C CA . GLY A 1 73 ? 15.327 -6.473 -15.974 1.00 64.31 73 GLY A CA 1
ATOM 558 C C . GLY A 1 73 ? 14.346 -5.286 -15.901 1.00 64.31 73 GLY A C 1
ATOM 559 O O . GLY A 1 73 ? 13.643 -5.117 -14.903 1.00 64.31 73 GLY A O 1
ATOM 560 N N . PRO A 1 74 ? 14.231 -4.472 -16.973 1.00 62.12 74 PRO A N 1
ATOM 561 C CA . PRO A 1 74 ? 13.338 -3.305 -17.021 1.00 62.12 74 PRO A CA 1
ATOM 562 C C . PRO A 1 74 ? 11.850 -3.678 -16.935 1.00 62.12 74 PRO A C 1
ATOM 564 O O . PRO A 1 74 ? 11.068 -2.963 -16.309 1.00 62.12 74 PRO A O 1
ATOM 567 N N . VAL A 1 75 ? 11.450 -4.827 -17.489 1.00 65.81 75 VAL A N 1
ATOM 568 C CA . VAL A 1 75 ? 10.060 -5.316 -17.435 1.00 65.81 75 VAL A CA 1
ATOM 569 C C . VAL A 1 75 ? 9.691 -5.794 -16.029 1.00 65.81 75 VAL A C 1
ATOM 571 O O . VAL A 1 75 ? 8.633 -5.433 -15.518 1.00 65.81 75 VAL A O 1
ATOM 574 N N . SER A 1 76 ? 10.577 -6.534 -15.355 1.00 67.56 76 SER A N 1
ATOM 575 C CA . SER A 1 76 ? 10.347 -6.987 -13.977 1.00 67.56 76 SER A CA 1
ATOM 576 C C . SER A 1 76 ? 10.272 -5.819 -12.995 1.00 67.56 76 SER A C 1
ATOM 578 O O . SER A 1 76 ? 9.403 -5.804 -12.130 1.00 67.56 76 SER A O 1
ATOM 580 N N . ILE A 1 77 ? 11.113 -4.794 -13.167 1.00 71.44 77 ILE A N 1
ATOM 581 C CA . ILE A 1 77 ? 11.074 -3.571 -12.348 1.00 71.44 77 ILE A CA 1
ATOM 582 C C . ILE A 1 77 ? 9.744 -2.827 -12.539 1.00 71.44 77 ILE A C 1
ATOM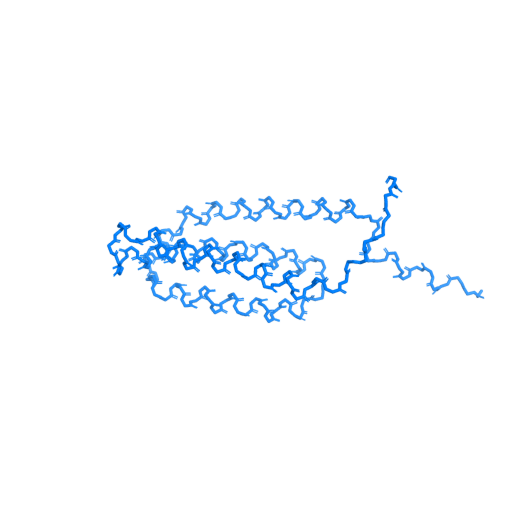 584 O O . ILE A 1 77 ? 9.163 -2.324 -11.577 1.00 71.44 77 ILE A O 1
ATOM 588 N N . SER A 1 78 ? 9.237 -2.800 -13.771 1.00 70.94 78 SER A N 1
ATOM 589 C CA . SER A 1 78 ? 7.961 -2.171 -14.121 1.00 70.94 78 SER A CA 1
ATOM 590 C C . SER A 1 78 ? 6.765 -2.885 -13.480 1.00 70.94 78 SER A C 1
ATOM 592 O O . SER A 1 78 ? 5.899 -2.242 -12.889 1.00 70.94 78 SER A O 1
ATOM 594 N N . LEU A 1 79 ? 6.754 -4.220 -13.526 1.00 70.38 79 LEU A N 1
ATOM 595 C CA . LEU A 1 79 ? 5.724 -5.061 -12.909 1.00 70.38 79 LEU A CA 1
ATOM 596 C C . LEU A 1 79 ? 5.744 -4.967 -11.378 1.00 70.38 79 LEU A C 1
ATOM 598 O O . LEU A 1 79 ? 4.696 -4.810 -10.757 1.00 70.38 79 LEU A O 1
ATOM 602 N N . ILE A 1 80 ? 6.936 -4.980 -10.772 1.00 73.81 80 ILE A N 1
ATOM 603 C CA . ILE A 1 80 ? 7.110 -4.804 -9.323 1.00 73.81 80 ILE A CA 1
ATOM 604 C C . ILE A 1 80 ? 6.617 -3.421 -8.877 1.00 73.81 80 ILE A C 1
ATOM 606 O O . ILE A 1 80 ? 6.004 -3.312 -7.817 1.00 73.81 80 ILE A O 1
ATOM 610 N N . LYS A 1 81 ? 6.834 -2.366 -9.676 1.00 71.62 81 LYS A N 1
ATOM 611 C CA . LYS A 1 81 ? 6.302 -1.024 -9.388 1.00 71.62 81 LYS A CA 1
ATOM 612 C C . LYS A 1 81 ? 4.773 -0.972 -9.429 1.00 71.62 81 LYS A C 1
ATOM 614 O O . LYS A 1 81 ? 4.169 -0.416 -8.516 1.00 71.62 81 LYS A O 1
ATOM 619 N N . LEU A 1 82 ? 4.148 -1.581 -10.437 1.00 71.12 82 LEU A N 1
ATOM 620 C CA . LEU A 1 82 ? 2.686 -1.649 -10.531 1.00 71.12 82 LEU A CA 1
ATOM 621 C C . LEU A 1 82 ? 2.075 -2.436 -9.363 1.00 71.12 82 LEU A C 1
ATOM 623 O O . LEU A 1 82 ? 1.138 -1.958 -8.723 1.00 71.12 82 LEU A O 1
ATOM 627 N N . LEU A 1 83 ? 2.648 -3.600 -9.042 1.00 75.31 83 LEU A N 1
ATOM 628 C CA . LEU A 1 83 ? 2.208 -4.433 -7.921 1.00 75.31 83 LEU A CA 1
ATOM 629 C C . LEU A 1 83 ? 2.385 -3.712 -6.575 1.00 75.31 83 LEU A C 1
ATOM 631 O O . LEU A 1 83 ? 1.513 -3.758 -5.712 1.00 75.31 83 LEU A O 1
ATOM 635 N N . HIS A 1 84 ? 3.472 -2.954 -6.425 1.00 78.12 84 HIS A N 1
ATOM 636 C CA . HIS A 1 84 ? 3.714 -2.135 -5.242 1.00 78.12 84 HIS A CA 1
ATOM 637 C C . HIS A 1 84 ? 2.644 -1.054 -5.025 1.00 78.12 84 HIS A C 1
ATOM 639 O O . HIS A 1 84 ? 2.267 -0.795 -3.878 1.00 78.12 84 HIS A O 1
ATOM 645 N N . GLY A 1 85 ? 2.164 -0.418 -6.098 1.00 72.62 85 GLY A N 1
ATOM 646 C CA . GLY A 1 85 ? 1.087 0.569 -6.011 1.00 72.62 85 GLY A CA 1
ATOM 647 C C . GLY A 1 85 ? -0.211 -0.036 -5.495 1.00 72.62 85 GLY A C 1
ATOM 648 O O . GLY A 1 85 ? -0.779 0.479 -4.537 1.00 72.62 85 GLY A O 1
ATOM 649 N N . PHE A 1 86 ? -0.601 -1.180 -6.062 1.00 79.19 86 PHE A N 1
ATOM 650 C CA . PHE A 1 86 ? -1.781 -1.943 -5.646 1.00 79.19 86 PHE A CA 1
ATOM 651 C C . PHE A 1 86 ? -1.769 -2.248 -4.140 1.00 79.19 86 PHE A C 1
ATOM 653 O O . PHE A 1 86 ? -2.729 -1.965 -3.425 1.00 79.19 86 PHE A O 1
ATOM 660 N N . GLU A 1 87 ? -0.664 -2.799 -3.637 1.00 78.31 87 GLU A N 1
ATOM 661 C CA . GLU A 1 87 ? -0.559 -3.240 -2.242 1.00 78.31 87 GLU A CA 1
ATOM 662 C C . GLU A 1 87 ? -0.498 -2.076 -1.254 1.00 78.31 87 GLU A C 1
ATOM 664 O O . GLU A 1 87 ? -1.072 -2.160 -0.167 1.00 78.31 87 GLU A O 1
ATOM 669 N N . SER A 1 88 ? 0.166 -0.979 -1.631 1.00 79.31 88 SER A N 1
ATOM 670 C CA . SER A 1 88 ? 0.249 0.230 -0.803 1.00 79.31 88 SER A CA 1
ATOM 671 C C . SER A 1 88 ? -1.135 0.854 -0.588 1.00 79.31 88 SER A C 1
ATOM 673 O O . SER A 1 88 ? -1.453 1.256 0.535 1.00 79.31 88 SER A O 1
ATOM 675 N N . SER A 1 89 ? -1.964 0.841 -1.637 1.00 82.25 89 SER A N 1
ATOM 676 C CA . SER A 1 89 ? -3.396 1.176 -1.642 1.00 82.25 89 SER A CA 1
ATOM 677 C C . SER A 1 89 ? -4.182 0.437 -0.561 1.00 82.25 89 SER A C 1
ATOM 679 O O . SER A 1 89 ? -4.813 1.014 0.334 1.00 82.25 89 SER A O 1
ATOM 681 N N . VAL A 1 90 ? -4.093 -0.894 -0.617 1.00 81.94 90 VAL A N 1
ATOM 682 C CA . VAL A 1 90 ? -4.787 -1.800 0.310 1.00 81.94 90 VAL A CA 1
ATOM 683 C C . VAL A 1 90 ? -4.284 -1.637 1.741 1.00 81.94 90 VAL A C 1
ATOM 685 O O . VAL A 1 90 ? -5.098 -1.571 2.662 1.00 81.94 90 VAL A O 1
ATOM 688 N N . LEU A 1 91 ? -2.967 -1.540 1.941 1.00 83.38 91 LEU A N 1
ATOM 689 C CA . LEU A 1 91 ? -2.340 -1.369 3.254 1.00 83.38 91 LEU A CA 1
ATOM 690 C C . LEU A 1 91 ? -2.863 -0.110 3.958 1.00 83.38 91 LEU A C 1
ATOM 692 O O . LEU A 1 91 ? -3.198 -0.163 5.141 1.00 83.38 91 LEU A O 1
ATOM 696 N N . LEU A 1 92 ? -2.969 1.006 3.232 1.00 83.00 92 LEU A N 1
ATOM 697 C CA . LEU A 1 92 ? -3.467 2.276 3.759 1.00 83.00 92 LEU A CA 1
ATOM 698 C C . LEU A 1 92 ? -4.934 2.161 4.198 1.00 83.00 92 LEU A C 1
ATOM 700 O O . LEU A 1 92 ? -5.268 2.526 5.324 1.00 83.00 92 LEU A O 1
ATOM 704 N N . VAL A 1 93 ? -5.804 1.583 3.363 1.00 83.69 93 VAL A N 1
ATOM 705 C CA . VAL A 1 93 ? -7.224 1.382 3.708 1.00 83.69 93 VAL A CA 1
ATOM 706 C C . VAL A 1 93 ? -7.395 0.381 4.858 1.00 83.69 93 VAL A C 1
ATOM 708 O O . VAL A 1 93 ? -8.222 0.595 5.748 1.00 83.69 93 VAL A O 1
ATOM 711 N N . ALA A 1 94 ? -6.600 -0.693 4.884 1.00 82.56 94 ALA A N 1
ATOM 712 C CA . ALA A 1 94 ? -6.602 -1.678 5.962 1.00 82.56 94 ALA A CA 1
ATOM 713 C C . ALA A 1 94 ? -6.141 -1.071 7.291 1.00 82.56 94 ALA A C 1
ATOM 715 O O . ALA A 1 94 ? -6.786 -1.301 8.314 1.00 82.56 94 ALA A O 1
ATOM 716 N N . ALA A 1 95 ? -5.083 -0.255 7.277 1.00 81.50 95 ALA A N 1
ATOM 717 C CA . ALA A 1 95 ? -4.595 0.463 8.448 1.00 81.50 95 ALA A CA 1
ATOM 718 C C . ALA A 1 95 ? -5.641 1.452 8.977 1.00 81.50 95 ALA A C 1
ATOM 720 O O . ALA A 1 95 ? -5.923 1.447 10.173 1.00 81.50 95 ALA A O 1
ATOM 721 N N . LEU A 1 96 ? -6.275 2.241 8.104 1.00 81.12 96 LEU A N 1
ATOM 722 C CA . LEU A 1 96 ? -7.345 3.159 8.506 1.00 81.12 96 LEU A CA 1
ATOM 723 C C . LEU A 1 96 ? -8.526 2.407 9.137 1.00 81.12 96 LEU A C 1
ATOM 725 O O . LEU A 1 96 ? -8.925 2.741 10.251 1.00 81.12 96 LEU A O 1
ATOM 729 N N . LYS A 1 97 ? -9.027 1.331 8.507 1.00 80.62 97 LYS A N 1
ATOM 730 C CA . LYS A 1 97 ? -10.093 0.497 9.102 1.00 80.62 97 LYS A CA 1
ATOM 731 C C . LYS A 1 97 ? -9.664 -0.157 10.413 1.00 80.62 97 LYS A C 1
ATOM 733 O O . LYS A 1 97 ? -10.482 -0.259 11.321 1.00 80.62 97 LYS A O 1
ATOM 738 N N . TYR A 1 98 ? -8.415 -0.606 10.523 1.00 81.06 98 TYR A N 1
ATOM 739 C CA . TYR A 1 98 ? -7.887 -1.195 11.752 1.00 81.06 98 TYR A CA 1
ATOM 740 C C . TYR A 1 98 ? -7.875 -0.186 12.901 1.00 81.06 98 TYR A C 1
ATOM 742 O O . TYR A 1 98 ? -8.345 -0.491 13.997 1.00 81.06 98 TYR A O 1
ATOM 750 N N . ILE A 1 99 ? -7.388 1.027 12.639 1.00 77.00 99 ILE A N 1
ATOM 751 C CA . ILE A 1 99 ? -7.312 2.085 13.642 1.00 77.00 99 ILE A CA 1
ATOM 752 C C . ILE A 1 99 ? -8.723 2.530 14.043 1.00 77.00 99 ILE A C 1
ATOM 754 O O . ILE A 1 99 ? -8.994 2.600 15.233 1.00 77.00 99 ILE A O 1
ATOM 758 N N . THR A 1 100 ? -9.648 2.756 13.105 1.00 76.56 100 THR A N 1
ATOM 759 C CA . THR A 1 100 ? -11.036 3.146 13.431 1.00 76.56 100 THR A CA 1
ATOM 760 C C . THR A 1 100 ? -11.816 2.050 14.169 1.00 76.56 100 THR A C 1
ATOM 762 O O . THR A 1 100 ? -12.709 2.362 14.948 1.00 76.56 100 THR A O 1
ATOM 765 N N . ALA A 1 101 ? -11.490 0.770 13.958 1.00 77.56 101 ALA A N 1
ATOM 766 C CA . ALA A 1 101 ? -12.128 -0.336 14.675 1.00 77.56 101 ALA A CA 1
ATOM 767 C C . ALA A 1 101 ? -11.613 -0.511 16.117 1.00 77.56 101 ALA A C 1
ATOM 769 O O . ALA A 1 101 ? -12.325 -1.070 16.947 1.00 77.56 101 ALA A O 1
ATOM 770 N N . ASN A 1 102 ? -10.386 -0.068 16.414 1.00 76.12 102 ASN A N 1
ATOM 771 C CA . ASN A 1 102 ? -9.735 -0.280 17.713 1.00 76.12 102 ASN A CA 1
ATOM 772 C C . ASN A 1 102 ? -9.551 1.014 18.532 1.00 76.12 102 ASN A C 1
ATOM 774 O O . ASN A 1 102 ? -9.330 0.948 19.738 1.00 76.12 102 ASN A O 1
ATOM 778 N N . PHE A 1 103 ? -9.627 2.185 17.897 1.00 71.00 103 PHE A N 1
ATOM 779 C CA . PHE A 1 103 ? -9.481 3.503 18.513 1.00 71.00 103 PHE A CA 1
ATOM 780 C C . PHE A 1 103 ? -10.653 4.414 18.155 1.00 71.00 103 PHE A C 1
ATOM 782 O O . PHE A 1 103 ? -11.276 4.289 17.103 1.00 71.00 103 PHE A O 1
ATOM 789 N N . ASN A 1 104 ? -10.912 5.388 19.029 1.00 70.25 104 ASN A N 1
ATOM 790 C CA . ASN A 1 104 ? -11.924 6.411 18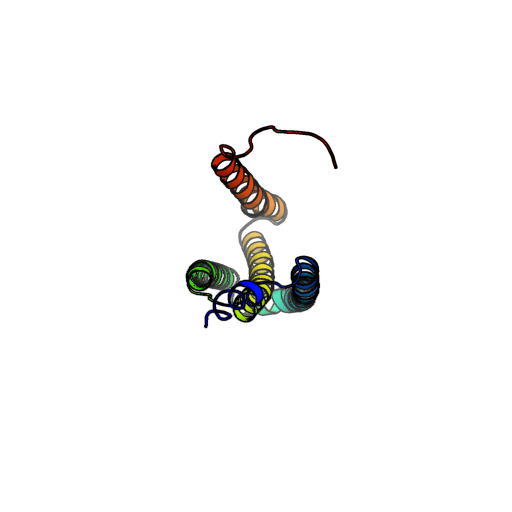.799 1.00 70.25 104 ASN A CA 1
ATOM 791 C C . ASN A 1 104 ? -11.594 7.170 17.489 1.00 70.25 104 ASN A C 1
ATOM 793 O O . ASN A 1 104 ? -10.448 7.611 17.341 1.00 70.25 104 ASN A O 1
ATOM 797 N N . PRO A 1 105 ? -12.531 7.339 16.534 1.00 68.56 105 PRO A N 1
ATOM 798 C CA . PRO A 1 105 ? -12.274 7.981 15.238 1.00 68.56 105 PRO A CA 1
ATOM 799 C C . PRO A 1 105 ? -11.581 9.348 15.336 1.00 68.56 105 PRO A C 1
ATOM 801 O O . PRO A 1 105 ? -10.784 9.683 14.461 1.00 68.56 105 PRO A O 1
ATOM 804 N N . LEU A 1 106 ? -11.781 10.083 16.433 1.00 70.00 106 LEU A N 1
ATOM 805 C CA . LEU A 1 106 ? -11.106 11.355 16.720 1.00 70.00 106 LEU A CA 1
ATOM 806 C C . LEU A 1 106 ? -9.576 11.242 16.874 1.00 70.00 106 LEU A C 1
ATOM 808 O O . LEU A 1 106 ? -8.864 12.182 16.539 1.00 70.00 106 LEU A O 1
ATOM 812 N N . LEU A 1 107 ? -9.053 10.101 17.338 1.00 70.50 107 LEU A N 1
ATOM 813 C CA . LEU A 1 107 ? -7.608 9.837 17.404 1.00 70.50 107 LEU A CA 1
ATOM 814 C C . LEU A 1 107 ? -7.078 9.112 16.161 1.00 70.50 107 LEU A C 1
ATOM 816 O O . LEU A 1 107 ? -5.865 9.060 15.956 1.00 70.50 107 LEU A O 1
ATOM 820 N N . SER A 1 108 ? -7.960 8.550 15.330 1.00 73.56 108 SER A N 1
ATOM 821 C CA . SER A 1 108 ? -7.554 7.676 14.226 1.00 73.56 108 SER A CA 1
ATOM 822 C C . SER A 1 108 ? -6.698 8.387 13.174 1.00 73.56 108 SER A C 1
ATOM 824 O O . SER A 1 108 ? -5.685 7.844 12.731 1.00 73.56 108 SER A O 1
ATOM 826 N N . ALA A 1 109 ? -7.044 9.637 12.852 1.00 76.56 109 ALA A N 1
ATOM 827 C CA . ALA A 1 109 ? -6.277 10.475 11.938 1.00 76.56 109 ALA A CA 1
ATOM 828 C C . ALA A 1 109 ? -4.882 10.796 12.497 1.00 76.56 109 ALA A C 1
ATOM 830 O O . ALA A 1 109 ? -3.892 10.680 11.780 1.00 76.56 109 ALA A O 1
ATOM 831 N N . THR A 1 110 ? -4.779 11.127 13.786 1.00 83.31 110 THR A N 1
ATOM 832 C CA . THR A 1 110 ? -3.501 11.441 14.441 1.00 83.31 110 THR A CA 1
ATOM 833 C C . THR A 1 110 ? -2.574 10.227 14.470 1.00 83.31 110 THR A C 1
ATOM 835 O O . THR A 1 110 ? -1.404 10.337 14.108 1.00 83.31 110 THR A O 1
ATOM 838 N N . VAL A 1 111 ? -3.096 9.050 14.831 1.00 82.38 111 VAL A N 1
ATOM 839 C CA . VAL A 1 111 ? -2.327 7.793 14.834 1.00 82.38 111 VAL A CA 1
ATOM 840 C C . VAL A 1 111 ? -1.870 7.429 13.422 1.00 82.38 111 VAL A C 1
ATOM 842 O O . VAL A 1 111 ? -0.733 7.004 13.243 1.00 82.38 111 VAL A O 1
ATOM 845 N N . TYR A 1 112 ? -2.708 7.641 12.405 1.00 82.44 112 TYR A N 1
ATOM 846 C CA . TYR A 1 112 ? -2.313 7.433 11.014 1.00 82.44 112 TYR A CA 1
ATOM 847 C C . TYR A 1 112 ? -1.212 8.410 10.568 1.00 82.44 112 TYR A C 1
ATOM 849 O O . TYR A 1 112 ? -0.212 7.989 9.989 1.00 82.44 112 TYR A O 1
ATOM 857 N N . LEU A 1 113 ? -1.346 9.705 10.870 1.00 81.00 113 LEU A N 1
ATOM 858 C CA . LEU A 1 113 ? -0.352 10.720 10.506 1.00 81.00 113 LEU A CA 1
ATOM 859 C C . LEU A 1 113 ? 1.006 10.453 11.174 1.00 81.00 113 LEU A C 1
ATOM 861 O O . LEU A 1 113 ? 2.038 10.477 10.503 1.00 81.00 113 LEU A O 1
ATOM 865 N N . ILE A 1 114 ? 1.012 10.132 12.467 1.00 84.62 114 ILE A N 1
ATOM 866 C CA . ILE A 1 114 ? 2.238 9.828 13.219 1.00 84.62 114 ILE A CA 1
ATOM 867 C C . ILE A 1 114 ? 2.800 8.450 12.830 1.00 84.62 114 ILE A C 1
ATOM 869 O O . ILE A 1 114 ? 4.005 8.276 12.698 1.00 84.62 114 ILE A O 1
ATOM 873 N N . GLY A 1 115 ? 1.955 7.447 12.607 1.00 79.25 115 GLY A N 1
ATOM 874 C CA . GLY A 1 115 ? 2.413 6.104 12.256 1.00 79.25 115 GLY A CA 1
ATOM 875 C C . GLY A 1 115 ? 2.966 6.024 10.834 1.00 79.25 115 GLY A C 1
ATOM 876 O O . GLY A 1 115 ? 4.084 5.560 10.624 1.00 79.25 115 GLY A O 1
ATOM 877 N N . PHE A 1 116 ? 2.196 6.492 9.849 1.00 79.94 116 PHE A N 1
ATOM 878 C CA . PHE A 1 116 ? 2.514 6.335 8.429 1.00 79.94 116 PHE A CA 1
ATOM 879 C C . PHE A 1 116 ? 3.304 7.504 7.850 1.00 79.94 116 PHE A C 1
ATOM 881 O O . PHE A 1 116 ? 4.317 7.287 7.186 1.00 79.94 116 PHE A O 1
ATOM 888 N N . GLN A 1 117 ? 2.848 8.740 8.057 1.00 81.38 117 GLN A N 1
ATOM 889 C CA . GLN A 1 117 ? 3.437 9.893 7.370 1.00 81.38 117 GLN A CA 1
ATOM 890 C C . GLN A 1 117 ? 4.734 10.345 8.036 1.00 81.38 117 GLN A C 1
ATOM 892 O O . GLN A 1 117 ? 5.714 10.598 7.338 1.00 81.38 117 GLN A O 1
ATOM 897 N N . PHE A 1 118 ? 4.789 10.352 9.368 1.00 84.56 118 PHE A N 1
ATOM 898 C CA . PHE A 1 118 ? 6.034 10.636 10.076 1.00 84.56 118 PHE A CA 1
ATOM 899 C C . PHE A 1 118 ? 7.087 9.539 9.850 1.00 84.56 118 PHE A C 1
ATOM 901 O O . PHE A 1 118 ? 8.223 9.881 9.541 1.00 84.56 118 PHE A O 1
ATOM 908 N N . SER A 1 119 ? 6.730 8.245 9.872 1.00 83.62 119 SER A N 1
ATOM 909 C CA . SER A 1 119 ? 7.690 7.168 9.542 1.00 83.62 119 SER A CA 1
ATOM 910 C C . SER A 1 119 ? 8.287 7.311 8.141 1.00 83.62 119 SER A C 1
ATOM 912 O O . SER A 1 119 ? 9.487 7.105 7.959 1.00 83.62 119 SER A O 1
ATOM 914 N N . LYS A 1 120 ? 7.475 7.689 7.143 1.00 78.81 120 LYS A N 1
ATOM 915 C CA . LYS A 1 120 ? 7.954 7.924 5.771 1.00 78.81 120 LYS A CA 1
ATOM 916 C C . LYS A 1 120 ? 8.944 9.086 5.708 1.00 78.81 120 LYS A C 1
ATOM 918 O O . LYS A 1 120 ? 10.025 8.923 5.146 1.00 78.81 120 LYS A O 1
ATOM 923 N N . SER A 1 121 ? 8.600 10.228 6.303 1.00 82.00 121 SER A N 1
ATOM 924 C CA . SER A 1 121 ? 9.476 11.405 6.336 1.00 82.00 121 SER A CA 1
ATOM 925 C C . SER A 1 121 ? 10.754 11.148 7.134 1.00 82.00 121 SER A C 1
ATOM 927 O O . SER A 1 121 ? 11.835 11.564 6.736 1.00 82.00 121 SER A O 1
ATOM 929 N N . PHE A 1 122 ? 10.656 10.415 8.240 1.00 86.38 122 PHE A N 1
ATOM 930 C CA . PHE A 1 122 ? 11.815 10.032 9.035 1.00 86.38 122 PHE A CA 1
ATOM 931 C C . PHE A 1 122 ? 12.759 9.122 8.240 1.00 86.38 122 PHE A C 1
ATOM 933 O O . PHE A 1 122 ? 13.967 9.351 8.208 1.00 86.38 122 PHE A O 1
ATOM 940 N N . SER A 1 123 ? 12.207 8.128 7.537 1.00 82.44 123 SER A N 1
ATOM 941 C CA . SER A 1 123 ? 12.984 7.223 6.690 1.00 82.44 123 SER A CA 1
ATOM 942 C C . SER A 1 123 ? 13.707 7.957 5.557 1.00 82.44 123 SER A C 1
ATOM 944 O O . SER A 1 123 ? 14.877 7.659 5.306 1.00 82.44 123 SER A O 1
ATOM 946 N N . SER A 1 124 ? 13.064 8.930 4.899 1.00 81.31 124 SER A N 1
ATOM 947 C CA . SER A 1 124 ? 13.707 9.694 3.823 1.00 81.31 124 SER A CA 1
ATOM 948 C C . SER A 1 124 ? 14.843 10.573 4.341 1.00 81.31 124 SER A C 1
ATOM 950 O O . SER A 1 124 ? 15.921 10.570 3.752 1.00 81.31 124 SER A O 1
ATOM 952 N N . ILE A 1 125 ? 14.636 11.269 5.463 1.00 85.19 125 ILE A N 1
ATOM 953 C CA . ILE A 1 125 ? 15.651 12.129 6.085 1.00 85.19 125 ILE A CA 1
ATOM 954 C C . ILE A 1 125 ? 16.853 11.295 6.533 1.00 85.19 125 ILE A C 1
ATOM 956 O O . ILE A 1 125 ? 17.986 11.636 6.212 1.00 85.19 125 ILE A O 1
ATOM 960 N N . PHE A 1 126 ? 16.618 10.167 7.206 1.00 83.88 126 PHE A N 1
ATOM 961 C CA . PHE A 1 126 ? 17.690 9.279 7.656 1.00 83.88 126 PHE A CA 1
ATOM 962 C C . PHE A 1 126 ? 18.482 8.679 6.486 1.00 83.88 126 PHE A C 1
ATOM 964 O O . PHE A 1 126 ? 19.706 8.560 6.546 1.00 83.88 126 PHE A O 1
ATOM 971 N N . SER A 1 127 ? 17.799 8.321 5.393 1.00 72.50 127 SER A N 1
ATOM 972 C CA . SER A 1 127 ? 18.473 7.843 4.185 1.00 72.50 127 SER A CA 1
ATOM 973 C C . SER A 1 127 ? 19.302 8.938 3.510 1.00 72.50 127 SER A C 1
ATOM 975 O O . SER A 1 127 ? 20.369 8.635 2.982 1.00 72.50 127 SER A O 1
ATOM 977 N N . LEU A 1 128 ? 18.828 10.188 3.515 1.00 72.12 128 LEU A N 1
ATOM 978 C CA . LEU A 1 128 ? 19.526 11.347 2.950 1.00 72.12 128 LEU A CA 1
ATOM 979 C C . LEU A 1 128 ? 20.751 11.746 3.771 1.00 72.12 128 LEU A C 1
ATOM 981 O O . LEU A 1 128 ? 21.801 12.012 3.195 1.00 72.12 128 LEU A O 1
ATOM 985 N N . ASP A 1 129 ? 20.646 11.739 5.098 1.00 73.75 129 ASP A N 1
ATOM 986 C CA . ASP A 1 129 ? 21.767 12.040 5.989 1.00 73.75 129 ASP A CA 1
ATOM 987 C C . ASP A 1 129 ? 22.913 11.034 5.800 1.00 73.75 129 ASP A C 1
ATOM 989 O O . ASP A 1 129 ? 24.074 11.414 5.656 1.00 73.75 129 ASP A O 1
ATOM 993 N N . ARG A 1 130 ? 22.578 9.747 5.620 1.00 65.19 130 ARG A N 1
ATOM 994 C CA . ARG A 1 130 ? 23.569 8.709 5.300 1.00 65.19 130 ARG A CA 1
ATOM 995 C C . ARG A 1 130 ? 24.172 8.827 3.888 1.00 65.19 130 ARG A C 1
ATOM 997 O O . ARG A 1 130 ? 25.242 8.275 3.648 1.00 65.19 130 ARG A O 1
ATOM 1004 N N . TYR A 1 131 ? 23.508 9.528 2.964 1.00 58.56 131 TYR A N 1
ATOM 1005 C CA . TYR A 1 131 ? 23.970 9.785 1.588 1.00 58.56 131 TYR A CA 1
ATOM 1006 C C . TYR A 1 131 ? 24.675 11.142 1.415 1.00 58.56 131 TYR A C 1
ATOM 1008 O O . TYR A 1 131 ? 25.224 11.422 0.348 1.00 58.56 131 TYR A O 1
ATOM 1016 N N . ARG A 1 132 ? 24.720 11.970 2.465 1.00 56.69 132 ARG A N 1
ATOM 1017 C CA . ARG A 1 132 ? 25.312 13.311 2.444 1.00 56.69 132 ARG A CA 1
ATOM 1018 C C . ARG A 1 132 ? 26.849 13.399 2.286 1.00 56.69 132 ARG A C 1
ATOM 1020 O O . ARG A 1 132 ? 27.288 14.495 1.949 1.00 56.69 132 ARG A O 1
ATOM 1027 N N . PRO A 1 133 ? 27.701 12.356 2.443 1.00 54.88 133 PRO A N 1
ATOM 1028 C CA . PRO A 1 133 ? 29.149 12.543 2.277 1.00 54.88 133 PRO A CA 1
ATOM 1029 C C . PRO A 1 133 ? 29.656 12.540 0.814 1.00 54.88 133 PRO A C 1
ATOM 1031 O O . PRO A 1 133 ? 30.862 12.447 0.607 1.00 54.88 133 PRO A O 1
ATOM 1034 N N . TYR A 1 134 ? 28.789 12.662 -0.205 1.00 54.09 134 TYR A N 1
ATOM 1035 C CA . TYR A 1 134 ? 29.188 12.656 -1.630 1.00 54.09 134 TYR A CA 1
ATOM 1036 C C . TYR A 1 134 ? 28.575 13.785 -2.474 1.00 54.09 134 TYR A C 1
ATOM 1038 O O . TYR A 1 134 ? 28.256 13.587 -3.645 1.00 54.09 134 TYR A O 1
ATOM 1046 N N . VAL A 1 135 ? 28.414 14.984 -1.914 1.00 57.59 135 VAL A N 1
ATOM 1047 C CA . VAL A 1 135 ? 28.136 16.177 -2.730 1.00 57.59 135 VAL A CA 1
ATOM 1048 C C . VAL A 1 135 ? 29.303 17.149 -2.566 1.00 57.59 135 VAL A C 1
ATOM 1050 O O . VAL A 1 135 ? 29.299 17.937 -1.621 1.00 57.59 135 VAL A O 1
ATOM 1053 N N . PRO A 1 136 ? 30.341 17.086 -3.423 1.00 48.50 136 PRO A N 1
ATOM 1054 C CA . PRO A 1 136 ? 31.283 18.187 -3.525 1.00 48.50 136 PRO A CA 1
ATOM 1055 C C . PRO A 1 136 ? 30.532 19.395 -4.092 1.00 48.50 136 PRO A C 1
ATOM 1057 O O . PRO A 1 136 ? 29.938 19.321 -5.168 1.00 48.50 136 PRO A O 1
ATOM 1060 N N . GLU A 1 137 ? 30.550 20.503 -3.357 1.00 53.22 137 GLU A N 1
ATOM 1061 C CA . GLU A 1 137 ? 30.104 21.805 -3.849 1.00 53.22 137 GLU A CA 1
ATOM 1062 C C . GLU A 1 137 ? 31.050 22.300 -4.950 1.00 53.22 137 GLU A C 1
ATOM 1064 O O . GLU A 1 137 ? 31.954 23.095 -4.708 1.00 53.22 137 GLU A O 1
ATOM 1069 N N . HIS A 1 138 ? 30.863 21.824 -6.179 1.00 47.28 138 HIS A N 1
ATOM 1070 C CA . HIS A 1 138 ? 31.554 22.374 -7.336 1.00 47.28 138 HIS A CA 1
ATOM 1071 C C . HIS A 1 138 ? 30.570 22.796 -8.424 1.00 47.28 138 HIS A C 1
ATOM 1073 O O . HIS A 1 138 ? 30.057 21.973 -9.172 1.00 47.28 138 HIS A O 1
ATOM 1079 N N . GLY A 1 139 ? 30.430 24.119 -8.549 1.00 39.31 139 GLY A N 1
ATOM 1080 C CA . GLY A 1 139 ? 30.476 24.783 -9.850 1.00 39.31 139 GLY A CA 1
ATOM 1081 C C . GLY A 1 139 ? 29.141 25.044 -10.538 1.00 39.31 139 GLY A C 1
ATOM 1082 O O . GLY A 1 139 ? 28.461 24.140 -11.003 1.00 39.31 139 GLY A O 1
ATOM 1083 N N . LEU A 1 140 ? 28.838 26.333 -10.668 1.00 51.00 140 LEU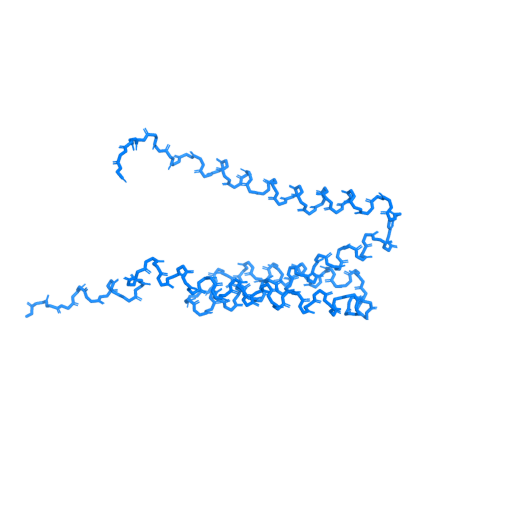 A N 1
ATOM 1084 C CA . LEU A 1 140 ? 27.874 26.898 -11.604 1.00 51.00 140 LEU A CA 1
ATOM 1085 C C . LEU A 1 140 ? 28.179 26.568 -13.086 1.00 51.00 140 LEU A C 1
ATOM 1087 O O . LEU A 1 140 ? 29.332 26.342 -13.450 1.00 51.00 140 LEU A O 1
ATOM 1091 N N . TYR A 1 141 ? 27.131 26.749 -13.908 1.00 40.81 141 TYR A N 1
ATOM 1092 C CA . TYR A 1 141 ? 27.071 26.926 -15.375 1.00 40.81 141 TYR A CA 1
ATOM 1093 C C . TYR A 1 141 ? 27.136 25.657 -16.251 1.00 40.81 141 TYR A C 1
ATOM 1095 O O . TYR A 1 141 ? 28.215 25.144 -16.529 1.00 40.81 141 TYR A O 1
ATOM 1103 N N . GLN A 1 142 ? 25.994 25.205 -16.787 1.00 36.59 142 GLN A N 1
ATOM 1104 C CA . GLN A 1 142 ? 25.460 25.574 -18.116 1.00 36.59 142 GLN A CA 1
ATOM 1105 C C . GLN A 1 142 ? 24.063 24.978 -18.332 1.00 36.59 142 GLN A C 1
ATOM 1107 O O . GLN A 1 142 ? 23.837 23.824 -17.905 1.00 36.59 142 GLN A O 1
#

Sequence (142 aa):
MTSSSLSTTAIFFESKARGAEVFGYLTTGQIFLDAIVMFFAPWFVNKIGPKNALLYCGLIMSLRIIGSAWAIGPVSISLIKLLHGFESSVLLVAALKYITANFNPLLSATVYLIGFQFSKSFSSIFSLDRYRPYVPEHGLYQ

Radius of gyration: 20.83 Å; Cα contacts (8 Å, |Δi|>4): 73; chains: 1; bounding box: 55×38×55 Å

pLDDT: mean 71.88, std 13.38, range [36.59, 88.0]

Mean predicted aligned error: 12.66 Å